Protein AF-A0A971D1X0-F1 (afdb_monomer_lite)

Structure (mmCIF, N/CA/C/O backbone):
data_AF-A0A971D1X0-F1
#
_entry.id   AF-A0A971D1X0-F1
#
loop_
_atom_site.group_PDB
_atom_site.id
_atom_site.type_symbol
_atom_site.label_atom_id
_atom_site.label_alt_id
_atom_site.label_comp_id
_atom_site.label_asym_id
_atom_site.label_ent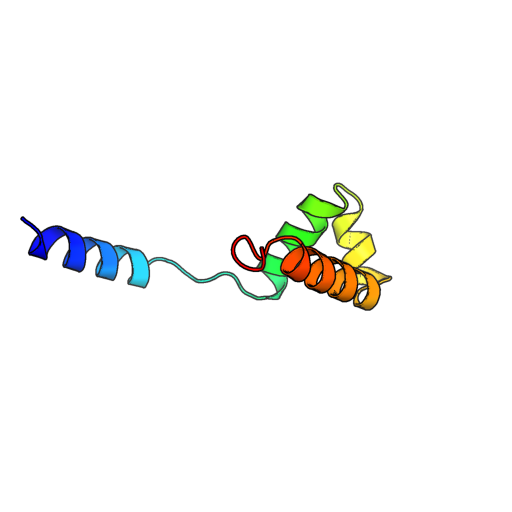ity_id
_atom_site.label_seq_id
_atom_site.pdbx_PDB_ins_code
_atom_site.Cartn_x
_atom_site.Cartn_y
_atom_site.Cartn_z
_atom_site.occupancy
_atom_site.B_iso_or_equiv
_atom_site.auth_seq_id
_atom_site.auth_comp_id
_atom_site.auth_asym_id
_atom_site.auth_atom_id
_atom_site.pdbx_PDB_model_num
ATOM 1 N N . MET A 1 1 ? -18.694 3.367 35.486 1.00 55.03 1 MET A N 1
ATOM 2 C CA . MET A 1 1 ? -18.248 4.131 34.299 1.00 55.03 1 MET A CA 1
ATOM 3 C C . MET A 1 1 ? -17.625 3.257 33.207 1.00 55.03 1 MET A C 1
ATOM 5 O O . MET A 1 1 ? -17.627 3.709 32.082 1.00 55.03 1 MET A O 1
ATOM 9 N N . ALA A 1 2 ? -17.192 2.013 33.467 1.00 61.53 2 ALA A N 1
ATOM 10 C CA . ALA A 1 2 ? -16.605 1.135 32.436 1.00 61.53 2 ALA A CA 1
ATOM 11 C C . ALA A 1 2 ? -17.599 0.589 31.382 1.00 61.53 2 ALA A C 1
ATOM 13 O O . ALA A 1 2 ? -17.232 0.354 30.239 1.00 61.53 2 ALA A O 1
ATOM 14 N N . THR A 1 3 ? -18.875 0.421 31.736 1.00 62.22 3 THR A N 1
ATOM 15 C CA . THR A 1 3 ? -19.893 -0.184 30.855 1.00 62.22 3 THR A CA 1
ATOM 16 C C . THR A 1 3 ? -20.297 0.693 29.667 1.00 62.22 3 THR A C 1
ATOM 18 O O . THR A 1 3 ? -20.669 0.171 28.620 1.00 62.22 3 THR A O 1
ATOM 21 N N . PHE A 1 4 ? -20.219 2.019 29.812 1.00 64.44 4 PHE A N 1
ATOM 22 C CA . PHE A 1 4 ? -20.523 2.960 28.729 1.00 64.44 4 PHE A CA 1
ATOM 23 C C . PHE A 1 4 ? -19.414 2.989 27.672 1.00 64.44 4 PHE A C 1
ATOM 25 O O . PHE A 1 4 ? -19.712 3.064 26.482 1.00 64.44 4 PHE A O 1
ATOM 32 N N . ASP A 1 5 ? -18.155 2.852 28.092 1.00 74.69 5 ASP A N 1
ATOM 33 C CA . ASP A 1 5 ? -17.011 2.813 27.179 1.00 74.69 5 ASP A CA 1
ATOM 34 C C . ASP A 1 5 ? -17.031 1.553 26.305 1.00 74.69 5 ASP A C 1
ATOM 36 O O . ASP A 1 5 ? -16.773 1.625 25.105 1.00 74.69 5 ASP A O 1
ATOM 40 N N . GLU A 1 6 ? -17.405 0.398 26.862 1.00 78.81 6 GLU A N 1
ATOM 41 C CA . GLU A 1 6 ? -17.507 -0.853 26.099 1.00 78.81 6 GLU A CA 1
ATOM 42 C C . GLU A 1 6 ? -18.621 -0.814 25.045 1.00 78.81 6 GLU A C 1
ATOM 44 O O . GLU A 1 6 ? -18.416 -1.246 23.907 1.00 78.81 6 GLU A O 1
ATOM 49 N N . GLN A 1 7 ? -19.784 -0.256 25.394 1.00 79.00 7 GLN A N 1
ATOM 50 C CA . GLN A 1 7 ? -20.898 -0.081 24.457 1.00 79.00 7 GLN A CA 1
ATOM 51 C C . GLN A 1 7 ? -20.543 0.906 23.340 1.00 79.00 7 GLN A C 1
ATOM 53 O O . GLN A 1 7 ? -20.794 0.622 22.167 1.00 79.00 7 GLN A O 1
ATOM 58 N N . TYR A 1 8 ? -19.889 2.017 23.684 1.00 80.19 8 TYR A N 1
ATOM 59 C CA . TYR A 1 8 ? -19.412 2.994 22.710 1.00 80.19 8 TYR A CA 1
ATOM 60 C C . TYR A 1 8 ? -18.360 2.393 21.768 1.00 80.19 8 TYR A C 1
ATOM 62 O O . TYR A 1 8 ? -18.442 2.554 20.550 1.00 80.19 8 TYR A O 1
ATOM 70 N N . LEU A 1 9 ? -17.404 1.624 22.295 1.00 81.88 9 LEU A N 1
ATOM 71 C CA . LEU A 1 9 ? -16.401 0.936 21.481 1.00 81.88 9 LEU A CA 1
ATOM 72 C C . LEU A 1 9 ? -17.024 -0.106 20.547 1.00 81.88 9 LEU A C 1
ATOM 74 O O . LEU A 1 9 ? -16.570 -0.242 19.410 1.00 81.88 9 LEU A O 1
ATOM 78 N N . ALA A 1 10 ? -18.056 -0.828 20.988 1.00 82.00 10 ALA A N 1
ATOM 79 C CA . ALA A 1 10 ? -18.786 -1.770 20.144 1.00 82.00 10 ALA A CA 1
ATOM 80 C C . ALA A 1 10 ? -19.550 -1.058 19.014 1.00 82.00 10 ALA A C 1
ATOM 82 O O . ALA A 1 10 ? -19.488 -1.496 17.864 1.00 82.00 10 ALA A O 1
ATOM 83 N N . GLU A 1 11 ? -20.201 0.069 19.308 1.00 78.38 11 GLU A N 1
ATOM 84 C CA . GLU A 1 11 ? -20.896 0.896 18.313 1.00 78.38 11 GLU A CA 1
ATOM 85 C C . GLU A 1 11 ? -19.919 1.491 17.285 1.00 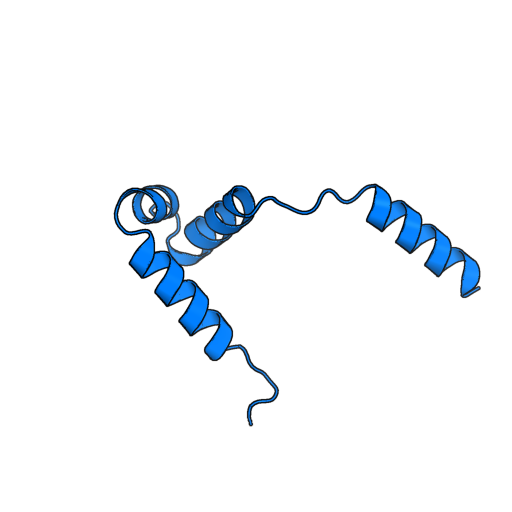78.38 11 GLU A C 1
ATOM 87 O O . GLU A 1 11 ? -20.161 1.441 16.076 1.00 78.38 11 GLU A O 1
ATOM 92 N N . VAL A 1 12 ? -18.770 1.988 17.751 1.00 76.62 12 VAL A N 1
ATOM 93 C CA . VAL A 1 12 ? -17.692 2.492 16.893 1.00 76.62 12 VAL A CA 1
ATOM 94 C C . VAL A 1 12 ? -17.122 1.367 16.027 1.00 76.62 12 VAL A C 1
ATOM 96 O O . VAL A 1 12 ? -17.000 1.541 14.816 1.00 76.62 12 VAL A O 1
ATOM 99 N N . ARG A 1 13 ? -16.841 0.186 16.593 1.00 74.50 13 ARG A N 1
ATOM 100 C CA . ARG A 1 13 ? -16.369 -0.987 15.831 1.00 74.50 13 ARG A CA 1
ATOM 101 C C . ARG A 1 13 ? -17.379 -1.453 14.785 1.00 74.50 13 ARG A C 1
ATOM 103 O O . ARG A 1 13 ? -16.964 -1.807 13.690 1.00 74.50 13 ARG A O 1
ATOM 110 N N . GLY A 1 14 ? -18.677 -1.408 15.086 1.00 77.06 14 GLY A N 1
ATOM 111 C CA . GLY A 1 14 ? -19.737 -1.749 14.131 1.00 77.06 14 GLY A CA 1
ATOM 112 C C . GLY A 1 14 ? -19.848 -0.770 12.957 1.00 77.06 14 GLY A C 1
ATOM 113 O O . GLY A 1 14 ? -20.288 -1.152 11.875 1.00 77.06 14 GLY A O 1
ATOM 114 N N . ARG A 1 15 ? -19.420 0.485 13.148 1.00 78.50 15 ARG A N 1
ATOM 115 C CA . ARG A 1 15 ? -19.374 1.519 12.099 1.00 78.50 15 ARG A CA 1
ATOM 116 C C . ARG A 1 15 ? -18.061 1.538 11.319 1.00 78.50 15 ARG A C 1
ATOM 118 O O . ARG A 1 15 ? -18.031 2.023 10.188 1.00 78.50 15 ARG A O 1
ATOM 125 N N . LEU A 1 16 ? -16.974 1.044 11.909 1.00 76.31 16 LEU A N 1
ATOM 126 C CA . LEU A 1 16 ? -15.674 0.973 11.254 1.00 76.31 16 LEU A CA 1
ATOM 127 C C . LEU A 1 16 ? -15.688 -0.131 10.197 1.00 76.31 16 LEU A C 1
ATOM 129 O O . LEU A 1 16 ? -15.691 -1.321 10.502 1.00 76.31 16 LEU A O 1
ATOM 133 N N . ARG A 1 17 ? -15.652 0.271 8.926 1.00 79.69 17 ARG A N 1
ATOM 134 C CA . ARG A 1 17 ? -15.438 -0.656 7.818 1.00 79.69 17 ARG A CA 1
ATOM 135 C C . ARG A 1 17 ? -13.944 -0.985 7.742 1.00 79.69 17 ARG A C 1
ATOM 137 O O . ARG A 1 17 ? -13.162 -0.074 7.462 1.00 79.69 17 ARG A O 1
ATOM 144 N N . PRO A 1 18 ? -13.522 -2.241 7.977 1.00 78.25 18 PRO A N 1
ATOM 145 C CA . PRO A 1 18 ? -12.125 -2.601 7.800 1.00 78.25 18 PRO A CA 1
ATOM 146 C C . PRO A 1 18 ? -11.728 -2.379 6.333 1.00 78.25 18 PRO A C 1
ATOM 148 O O . PRO A 1 18 ? -12.517 -2.703 5.435 1.00 78.25 18 PRO A O 1
ATOM 151 N N . PRO A 1 19 ? -10.536 -1.813 6.075 1.00 83.12 19 PRO A N 1
ATOM 152 C CA . PRO A 1 19 ? -10.065 -1.617 4.717 1.00 83.12 19 PRO A CA 1
ATOM 153 C C . PRO A 1 19 ? -9.858 -2.973 4.046 1.00 83.12 19 PRO A C 1
ATOM 155 O O . PRO A 1 19 ? -9.402 -3.941 4.661 1.00 83.12 19 PRO A O 1
ATOM 158 N N . THR A 1 20 ? -10.181 -3.032 2.763 1.00 88.62 20 THR A N 1
ATOM 159 C CA . THR A 1 20 ? -9.859 -4.184 1.923 1.00 88.62 20 THR A CA 1
ATOM 160 C C . THR A 1 20 ? -8.347 -4.323 1.772 1.00 88.62 20 THR A C 1
ATOM 162 O O . THR A 1 20 ? -7.589 -3.359 1.905 1.00 88.62 20 THR A O 1
ATOM 165 N N . GLU A 1 21 ? -7.884 -5.525 1.431 1.00 83.69 21 GLU A N 1
ATOM 166 C CA . GLU A 1 21 ? -6.458 -5.757 1.194 1.00 83.69 21 GLU A CA 1
ATOM 167 C C . GLU A 1 21 ? -5.907 -4.862 0.069 1.00 83.69 21 GLU A C 1
ATOM 169 O O . GLU A 1 21 ? -4.779 -4.383 0.154 1.00 83.69 21 GLU A O 1
ATOM 174 N N . ALA A 1 22 ? -6.718 -4.567 -0.951 1.00 86.56 22 ALA A N 1
ATOM 175 C CA . ALA A 1 22 ? -6.349 -3.664 -2.036 1.00 86.56 22 ALA A CA 1
ATOM 176 C C . ALA A 1 22 ? -6.168 -2.213 -1.557 1.00 86.56 22 ALA A C 1
ATOM 178 O O . ALA A 1 22 ? -5.188 -1.563 -1.923 1.00 86.56 22 ALA A O 1
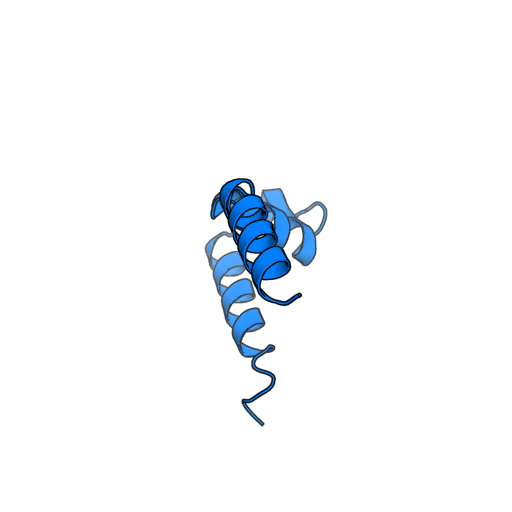ATOM 179 N N . GLU A 1 23 ? -7.077 -1.709 -0.717 1.00 86.88 23 GLU A N 1
ATOM 180 C CA . GLU A 1 23 ? -6.976 -0.366 -0.127 1.00 86.88 23 GLU A CA 1
ATOM 181 C C . GLU A 1 23 ? -5.759 -0.257 0.787 1.00 86.88 23 GLU A C 1
ATOM 183 O O . GLU A 1 23 ? -4.991 0.704 0.693 1.00 86.88 23 GLU A O 1
ATOM 188 N N . TYR A 1 24 ? -5.545 -1.281 1.613 1.00 87.69 24 TYR A N 1
ATOM 189 C CA . TYR A 1 24 ? -4.376 -1.376 2.470 1.00 87.69 24 TYR A CA 1
ATOM 190 C C . TYR A 1 24 ? -3.084 -1.382 1.641 1.00 87.69 24 TYR A C 1
ATOM 192 O O . TYR A 1 24 ? -2.207 -0.549 1.854 1.00 87.69 24 TYR A O 1
ATOM 200 N N . ASN A 1 25 ? -2.980 -2.259 0.638 1.00 89.25 25 ASN A N 1
ATOM 201 C CA . ASN A 1 25 ? -1.791 -2.363 -0.208 1.00 89.25 25 ASN A CA 1
ATOM 202 C C . ASN A 1 25 ? -1.529 -1.069 -0.986 1.00 89.25 25 ASN A C 1
ATOM 204 O O . ASN A 1 25 ? -0.374 -0.674 -1.120 1.00 89.25 25 ASN A O 1
ATOM 208 N N . LYS A 1 26 ? -2.574 -0.370 -1.442 1.00 90.50 26 LYS A N 1
ATOM 209 C CA . LYS A 1 26 ? -2.446 0.942 -2.089 1.00 90.50 26 LYS A CA 1
ATOM 210 C C . LYS A 1 26 ? -1.900 2.002 -1.136 1.00 90.50 26 LYS A C 1
ATOM 212 O O . LYS A 1 26 ? -0.986 2.740 -1.507 1.00 90.50 26 LYS A O 1
ATOM 217 N N . ALA A 1 27 ? -2.421 2.062 0.088 1.00 89.50 27 ALA A N 1
ATOM 218 C CA . ALA A 1 27 ? -1.927 2.978 1.111 1.00 89.50 27 ALA A CA 1
ATOM 219 C C . ALA A 1 27 ? -0.461 2.682 1.465 1.00 89.50 27 ALA A C 1
ATOM 221 O O . ALA A 1 27 ? 0.373 3.587 1.442 1.00 89.50 27 ALA A O 1
ATOM 222 N N . THR A 1 28 ? -0.120 1.411 1.694 1.00 88.69 28 THR A N 1
ATOM 223 C CA . THR A 1 28 ? 1.249 0.972 1.991 1.00 88.69 28 THR A CA 1
ATOM 224 C C . THR A 1 28 ? 2.200 1.241 0.825 1.00 88.69 28 THR A C 1
ATOM 226 O O . THR A 1 28 ? 3.291 1.761 1.035 1.00 88.69 28 THR A O 1
ATOM 229 N N . ALA A 1 29 ? 1.800 0.957 -0.416 1.00 90.62 29 ALA A N 1
ATOM 230 C CA . ALA A 1 29 ? 2.632 1.225 -1.587 1.00 90.62 29 ALA A CA 1
ATOM 231 C C . ALA A 1 29 ? 2.886 2.723 -1.775 1.00 90.62 29 ALA A C 1
ATOM 233 O O . ALA A 1 29 ? 4.005 3.124 -2.091 1.00 90.62 29 ALA A O 1
ATOM 234 N N . ARG A 1 30 ? 1.875 3.566 -1.538 1.00 91.38 30 ARG A N 1
ATOM 235 C CA . ARG A 1 30 ? 2.036 5.023 -1.585 1.00 91.38 30 ARG A CA 1
ATOM 236 C C . ARG A 1 30 ? 2.923 5.547 -0.461 1.00 91.38 30 ARG A C 1
ATOM 238 O O . ARG A 1 30 ? 3.653 6.507 -0.676 1.00 91.38 30 ARG A O 1
ATOM 245 N N . TRP A 1 31 ? 2.876 4.927 0.711 1.00 88.31 31 TRP A N 1
ATOM 246 C CA . TRP A 1 31 ? 3.745 5.291 1.822 1.00 88.31 31 TRP A CA 1
ATOM 247 C C . TRP A 1 31 ? 5.212 4.926 1.556 1.00 88.31 31 TRP A C 1
ATOM 249 O O . TRP A 1 31 ? 6.090 5.764 1.724 1.00 88.31 31 TRP A O 1
ATOM 259 N N . LEU A 1 32 ? 5.464 3.715 1.052 1.00 87.19 32 LEU A N 1
ATOM 260 C CA . LEU A 1 32 ? 6.816 3.211 0.786 1.00 87.19 32 LEU A CA 1
ATOM 261 C C . LEU A 1 32 ? 7.466 3.825 -0.458 1.00 87.19 32 LEU A C 1
ATOM 263 O O . LEU A 1 32 ? 8.652 4.137 -0.457 1.00 87.19 32 LEU A O 1
ATOM 267 N N . PHE A 1 33 ? 6.698 3.975 -1.538 1.00 88.62 33 PHE A N 1
ATOM 268 C CA . PHE A 1 33 ? 7.226 4.319 -2.863 1.00 88.62 33 PHE A CA 1
ATOM 269 C C . PHE A 1 33 ? 6.702 5.665 -3.382 1.00 88.62 33 PHE A C 1
ATOM 271 O O . PHE A 1 33 ? 6.968 6.051 -4.524 1.00 88.62 33 PHE A O 1
ATOM 278 N N . GLY A 1 34 ? 5.943 6.402 -2.566 1.00 91.31 34 GLY A N 1
ATOM 279 C CA . GLY A 1 34 ? 5.425 7.721 -2.912 1.00 91.31 34 GLY A CA 1
ATOM 280 C C . GLY A 1 34 ? 4.556 7.694 -4.169 1.00 91.31 34 GLY A C 1
ATOM 281 O O . GLY A 1 34 ? 3.620 6.902 -4.303 1.00 91.31 34 GLY A O 1
ATOM 282 N N . ARG A 1 35 ? 4.890 8.564 -5.131 1.00 91.94 35 ARG A N 1
ATOM 283 C CA . ARG A 1 35 ? 4.204 8.658 -6.434 1.00 91.94 35 ARG A CA 1
ATOM 284 C C . ARG A 1 35 ? 4.329 7.380 -7.270 1.00 91.94 35 ARG A C 1
ATOM 286 O O . ARG A 1 35 ? 3.474 7.135 -8.113 1.00 91.94 35 ARG A O 1
ATOM 293 N N . ASN A 1 36 ? 5.349 6.562 -7.010 1.00 91.25 36 ASN A N 1
ATOM 294 C CA . ASN A 1 36 ? 5.586 5.317 -7.734 1.00 91.25 36 ASN A CA 1
ATOM 295 C C . ASN A 1 36 ? 4.819 4.129 -7.140 1.00 91.25 36 ASN A C 1
ATOM 297 O O . ASN A 1 36 ? 4.897 3.041 -7.700 1.00 91.25 36 ASN A O 1
ATOM 301 N N . GLY A 1 37 ? 4.059 4.309 -6.052 1.00 90.88 37 GLY A N 1
ATOM 302 C CA . GLY A 1 37 ? 3.302 3.227 -5.412 1.00 90.88 37 GLY A CA 1
AT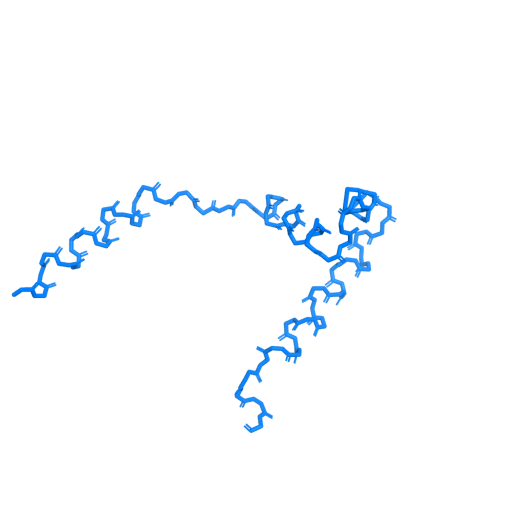OM 303 C C . GLY A 1 37 ? 2.361 2.487 -6.368 1.00 90.88 37 GLY A C 1
ATOM 304 O O . GLY A 1 37 ? 2.324 1.259 -6.366 1.00 90.88 37 GLY A O 1
ATOM 305 N N . ASP A 1 38 ? 1.674 3.211 -7.254 1.00 90.69 38 ASP A N 1
ATOM 306 C CA . ASP A 1 38 ? 0.774 2.597 -8.237 1.00 90.69 38 ASP A CA 1
ATOM 307 C C . ASP A 1 38 ? 1.548 1.806 -9.314 1.00 90.69 38 ASP A C 1
ATOM 309 O O . ASP A 1 38 ? 1.136 0.713 -9.708 1.00 90.69 38 ASP A O 1
ATOM 313 N N . LEU A 1 39 ? 2.707 2.313 -9.757 1.00 92.31 39 LEU A N 1
ATOM 314 C CA . LEU A 1 39 ? 3.596 1.598 -10.686 1.00 92.31 39 LEU A CA 1
ATOM 315 C C . LEU A 1 39 ? 4.173 0.340 -10.032 1.00 92.31 39 LEU A C 1
ATOM 317 O O . LEU A 1 39 ? 4.285 -0.703 -10.671 1.00 92.31 39 LEU A O 1
ATOM 321 N N . MET A 1 40 ? 4.490 0.434 -8.746 1.00 91.94 40 MET A N 1
ATOM 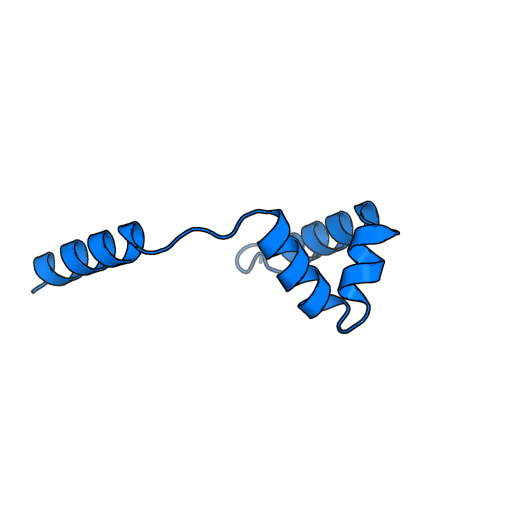322 C CA . MET A 1 40 ? 5.057 -0.645 -7.958 1.00 91.94 40 MET A CA 1
ATOM 323 C C . MET A 1 40 ? 4.075 -1.815 -7.826 1.00 91.94 40 MET A C 1
ATOM 325 O O . MET A 1 40 ? 4.432 -2.963 -8.096 1.00 91.94 40 MET A O 1
ATOM 329 N N . LEU A 1 41 ? 2.808 -1.521 -7.524 1.00 89.94 41 LEU A N 1
ATOM 330 C CA . LEU A 1 41 ? 1.746 -2.529 -7.484 1.00 89.94 41 LEU A CA 1
ATOM 331 C C . LEU A 1 41 ? 1.469 -3.156 -8.856 1.00 89.94 41 LEU A C 1
ATOM 333 O O . LEU A 1 41 ? 1.142 -4.338 -8.928 1.00 89.94 41 LEU A O 1
ATOM 337 N N . LYS A 1 42 ? 1.612 -2.385 -9.939 1.00 92.69 42 LYS A N 1
ATOM 338 C CA . LYS A 1 42 ? 1.347 -2.857 -11.304 1.00 92.69 42 LYS A CA 1
ATOM 339 C C . LYS A 1 42 ? 2.463 -3.738 -11.866 1.00 92.69 42 LYS A C 1
ATOM 341 O O . LYS A 1 42 ? 2.168 -4.742 -12.507 1.00 92.69 42 LYS A O 1
ATOM 346 N N . TYR A 1 43 ? 3.722 -3.347 -11.678 1.00 93.56 43 TYR A N 1
ATOM 347 C CA . TYR A 1 43 ? 4.850 -3.957 -12.392 1.00 93.56 43 TYR A CA 1
ATOM 348 C C . TYR A 1 43 ? 5.703 -4.891 -11.539 1.00 93.56 43 TYR A C 1
ATOM 350 O O . TYR A 1 43 ? 6.354 -5.772 -12.093 1.00 93.56 43 TYR A O 1
ATOM 358 N N . ALA A 1 44 ? 5.706 -4.740 -10.213 1.00 90.50 44 ALA A N 1
ATOM 359 C CA . ALA A 1 44 ? 6.539 -5.571 -9.346 1.00 90.50 44 ALA A CA 1
ATOM 360 C C . ALA A 1 44 ? 5.829 -6.008 -8.043 1.00 90.50 44 ALA A C 1
ATOM 362 O O . ALA A 1 44 ? 6.383 -5.895 -6.947 1.00 90.50 44 ALA A O 1
ATOM 363 N N . PRO A 1 45 ? 4.617 -6.588 -8.123 1.00 87.12 45 PRO A N 1
ATOM 364 C CA . PRO A 1 45 ? 3.823 -6.943 -6.944 1.00 87.12 45 PRO A CA 1
ATOM 365 C C . PRO A 1 45 ? 4.548 -7.889 -5.971 1.00 87.12 45 PRO A C 1
ATOM 367 O O . PRO A 1 45 ? 4.410 -7.743 -4.759 1.00 87.12 45 PRO A O 1
ATOM 370 N N . PHE A 1 46 ? 5.382 -8.812 -6.462 1.00 87.19 46 PHE A N 1
ATOM 371 C CA . PHE A 1 46 ? 6.157 -9.717 -5.602 1.00 87.19 46 PHE A CA 1
ATOM 372 C C . PHE A 1 46 ? 7.228 -8.997 -4.782 1.00 87.19 46 PHE A C 1
ATOM 374 O O . PHE A 1 46 ? 7.397 -9.292 -3.601 1.00 87.19 46 PHE A O 1
ATOM 381 N N . SER A 1 47 ? 7.916 -8.020 -5.374 1.00 84.56 47 SER A N 1
ATOM 382 C CA . SER A 1 47 ? 8.880 -7.195 -4.644 1.00 84.56 47 SER A CA 1
ATOM 383 C C . SER A 1 47 ? 8.175 -6.356 -3.579 1.00 84.56 47 SER A C 1
ATOM 385 O O . SER A 1 47 ? 8.676 -6.255 -2.466 1.00 84.56 47 SER A O 1
ATOM 387 N N . PHE A 1 48 ? 6.975 -5.841 -3.869 1.00 87.38 48 PHE A N 1
ATOM 388 C CA . PHE A 1 48 ? 6.150 -5.140 -2.881 1.00 87.38 48 PHE A CA 1
ATOM 389 C C . PHE A 1 48 ? 5.766 -6.044 -1.696 1.00 87.38 48 PHE A C 1
ATOM 391 O O . PHE A 1 48 ? 5.918 -5.648 -0.539 1.00 87.38 48 PHE A O 1
ATOM 398 N N . VAL A 1 49 ? 5.325 -7.277 -1.969 1.00 86.06 49 VAL A N 1
ATOM 399 C CA . VAL A 1 49 ? 5.015 -8.271 -0.926 1.00 86.06 49 VAL A CA 1
ATOM 400 C C . VAL A 1 49 ? 6.256 -8.604 -0.098 1.00 86.06 49 VAL A C 1
ATOM 402 O O . VAL A 1 49 ? 6.174 -8.642 1.129 1.00 86.06 49 VAL A O 1
ATOM 405 N N . LEU A 1 50 ? 7.413 -8.790 -0.737 1.00 85.06 50 LEU A N 1
ATOM 406 C CA . LEU A 1 50 ? 8.666 -9.062 -0.036 1.00 85.06 50 LEU A CA 1
ATOM 407 C C . LEU A 1 50 ? 9.061 -7.898 0.880 1.00 85.06 50 LEU A C 1
ATOM 409 O O . LEU A 1 50 ? 9.369 -8.128 2.046 1.00 85.06 50 LEU A O 1
ATOM 413 N N . THR A 1 51 ? 8.991 -6.655 0.397 1.00 82.69 51 THR A N 1
ATOM 414 C CA . THR A 1 51 ? 9.242 -5.464 1.221 1.00 82.69 51 THR A CA 1
ATOM 415 C C . THR A 1 51 ? 8.289 -5.409 2.412 1.00 82.69 51 THR A C 1
ATOM 417 O O . THR A 1 51 ? 8.736 -5.176 3.530 1.00 82.69 51 THR A O 1
ATOM 420 N N . LYS A 1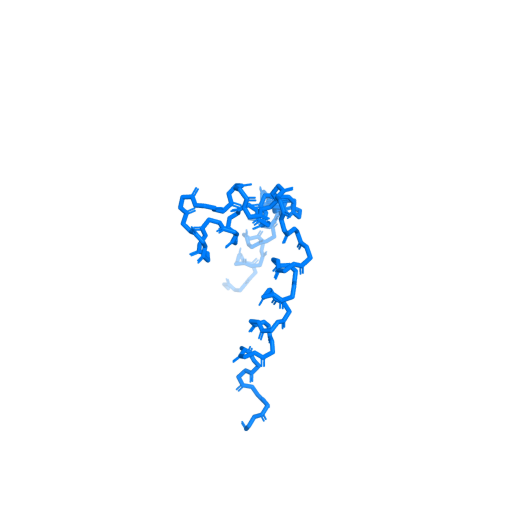 52 ? 6.998 -5.697 2.211 1.00 80.06 52 LYS A N 1
ATOM 421 C CA . LYS A 1 52 ? 5.992 -5.754 3.285 1.00 80.06 52 LYS A CA 1
ATOM 422 C C . LYS A 1 52 ? 6.300 -6.841 4.327 1.00 80.06 52 LYS A C 1
ATOM 424 O O . LYS A 1 52 ? 6.124 -6.611 5.522 1.00 80.06 52 LYS A O 1
ATOM 429 N N . LEU A 1 53 ? 6.773 -8.013 3.899 1.00 81.06 53 LEU A N 1
ATOM 430 C CA . LEU A 1 53 ? 7.173 -9.107 4.795 1.00 81.06 53 LEU A CA 1
ATOM 431 C C . LEU A 1 53 ? 8.448 -8.778 5.578 1.00 81.06 53 LEU A C 1
ATOM 433 O O . LEU A 1 53 ? 8.515 -9.044 6.776 1.00 81.06 53 LEU A O 1
ATOM 437 N N . MET A 1 54 ? 9.442 -8.184 4.916 1.00 76.56 54 MET A N 1
ATOM 438 C CA . MET A 1 54 ? 10.680 -7.740 5.562 1.00 76.56 54 MET A CA 1
ATOM 439 C C . MET A 1 54 ? 10.414 -6.606 6.554 1.00 76.56 54 MET A C 1
ATOM 441 O O . MET A 1 54 ? 10.983 -6.607 7.639 1.00 76.56 54 MET A O 1
ATOM 445 N N . TRP A 1 55 ? 9.496 -5.693 6.227 1.00 71.69 55 TRP A N 1
ATOM 446 C CA . TRP A 1 55 ? 9.046 -4.642 7.135 1.00 71.69 55 TRP A CA 1
ATOM 447 C C . TRP A 1 55 ? 8.429 -5.222 8.408 1.00 71.69 55 TRP A C 1
ATOM 449 O O . TRP A 1 55 ? 8.839 -4.867 9.507 1.00 71.69 55 TRP A O 1
ATOM 459 N N . ARG A 1 56 ? 7.502 -6.182 8.271 1.00 63.31 56 ARG A N 1
ATOM 460 C CA . ARG A 1 56 ? 6.916 -6.884 9.425 1.00 63.31 56 ARG A CA 1
ATOM 461 C C . ARG A 1 56 ? 7.963 -7.572 10.301 1.00 63.31 56 ARG A C 1
ATOM 463 O O . ARG A 1 56 ? 7.778 -7.613 11.506 1.00 63.31 56 ARG A O 1
ATOM 470 N N . LYS A 1 57 ? 9.047 -8.088 9.712 1.00 57.91 57 LYS A N 1
ATOM 471 C CA . LYS A 1 57 ? 10.162 -8.691 10.460 1.00 57.91 57 LYS A CA 1
ATOM 472 C C . LYS A 1 57 ? 11.059 -7.665 11.162 1.00 57.91 57 LYS A C 1
ATOM 474 O O . LYS A 1 57 ? 11.685 -8.009 12.154 1.00 57.91 57 LYS A O 1
ATOM 479 N N . GLY A 1 58 ? 11.147 -6.435 10.652 1.00 55.44 58 GLY A N 1
ATOM 480 C CA . GLY A 1 58 ? 11.893 -5.340 11.286 1.00 55.44 58 GLY A CA 1
ATOM 481 C C . GLY A 1 58 ? 11.141 -4.651 12.433 1.00 55.44 58 GLY A C 1
ATOM 482 O O . GLY A 1 58 ? 11.766 -3.975 13.242 1.00 55.44 58 GLY A O 1
ATOM 483 N N . GLU A 1 59 ? 9.819 -4.841 12.516 1.00 50.19 59 GLU A N 1
ATOM 484 C CA . GLU A 1 59 ? 8.916 -4.310 13.549 1.00 50.19 59 GLU A CA 1
ATOM 485 C C . GLU A 1 59 ? 8.388 -5.405 14.497 1.00 50.19 59 GLU A C 1
ATOM 487 O O . GLU A 1 59 ? 7.230 -5.362 14.910 1.00 50.19 59 GLU A O 1
ATOM 492 N N . GLU A 1 60 ? 9.194 -6.403 14.864 1.00 44.66 60 GLU A N 1
ATOM 493 C CA . GLU A 1 60 ? 8.895 -7.223 16.048 1.00 44.66 60 GLU A CA 1
ATOM 494 C C . GLU A 1 60 ? 9.588 -6.588 17.270 1.00 44.66 60 GLU A C 1
ATOM 496 O O . GLU A 1 60 ? 10.714 -6.971 17.591 1.00 44.66 60 GLU A O 1
ATOM 501 N N . PRO A 1 61 ? 8.969 -5.619 17.986 1.00 46.28 61 PRO A N 1
ATOM 502 C CA . PRO A 1 61 ? 9.575 -4.945 19.141 1.00 46.28 61 PRO A CA 1
ATOM 503 C C . PRO A 1 61 ? 9.777 -5.855 20.370 1.00 46.28 61 PRO A C 1
ATOM 505 O O . PRO A 1 61 ? 10.083 -5.360 21.448 1.00 46.28 61 PRO A O 1
ATOM 508 N N . TRP A 1 62 ? 9.588 -7.169 20.230 1.00 52.12 62 TRP A N 1
ATOM 509 C CA . TRP A 1 62 ? 9.757 -8.185 21.274 1.00 52.12 62 TRP A CA 1
ATOM 510 C C . TRP A 1 62 ? 10.727 -9.313 20.876 1.00 52.12 62 TRP A C 1
ATOM 512 O O . TRP A 1 62 ? 10.847 -10.290 21.612 1.00 52.12 62 TRP A O 1
ATOM 522 N N . ALA A 1 63 ? 11.399 -9.224 19.720 1.00 44.50 63 ALA A N 1
ATOM 523 C CA . ALA A 1 63 ? 12.406 -10.206 19.291 1.00 44.50 63 ALA A CA 1
ATOM 524 C C . ALA A 1 63 ? 13.825 -9.909 19.831 1.00 44.50 63 ALA A C 1
ATOM 526 O O . ALA A 1 63 ? 14.797 -10.548 19.420 1.00 44.50 63 ALA A O 1
ATOM 527 N N . SER A 1 64 ? 13.937 -8.968 20.771 1.00 48.16 64 SER A N 1
ATOM 528 C CA . SER A 1 64 ? 15.134 -8.680 21.570 1.00 48.16 64 SER A CA 1
ATOM 529 C C . SER A 1 64 ? 14.754 -8.395 23.014 1.00 48.16 64 SER A C 1
ATOM 531 O O . SER A 1 64 ? 13.860 -7.534 23.187 1.00 48.16 64 SER A O 1
#

Foldseek 3Di:
DVVVVVVVVVVVVVVDDDDDPVRVQLVQLCVVPNPCSVVCCVPPVVVSVVVVVVVVVVPPPPPD

Radius of gyration: 17.14 Å; chains: 1; bounding box: 36×19×47 Å

pLDDT: mean 78.73, std 13.74, range [44.5, 93.56]

Secondary structure (DSSP, 8-state):
-HHHHHHHHHHHHHH--PPPHHHHHHHHHHHHHGGGHHHHHHH-HHHHHHHHHHHHHHT-TT--

Sequence (64 aa):
MATFDEQYLAEVRGRLRPPTEAEYNKATARWLFGRNGDLMLKYAPFSFVLTKLMWRKGEEPWAS